Protein AF-A0A957UT60-F1 (afdb_monomer_lite)

Foldseek 3Di:
DAEAEDAEAQEPVNLVVQCVVPDQWHWDQDPNWIWTDHPHDIDTCDPLNHPVVVVVVVCVVVVHPYYNYD

Structure (mmCIF, N/CA/C/O backbone):
data_AF-A0A957UT60-F1
#
_entry.id   AF-A0A957UT60-F1
#
loop_
_atom_site.group_PDB
_atom_site.id
_atom_site.type_symbol
_atom_site.label_atom_id
_atom_site.label_alt_id
_atom_site.label_comp_id
_atom_site.label_asym_id
_atom_site.label_entity_id
_atom_site.label_seq_id
_atom_site.pdbx_PDB_ins_code
_atom_site.Cartn_x
_atom_site.Cartn_y
_atom_site.Cartn_z
_atom_site.occupancy
_atom_site.B_iso_or_equiv
_atom_site.auth_seq_id
_atom_site.auth_comp_id
_atom_site.auth_asym_id
_atom_site.auth_atom_id
_atom_site.pdbx_PDB_model_num
ATOM 1 N N . MET A 1 1 ? -15.066 4.363 18.708 1.00 91.00 1 MET A N 1
ATOM 2 C CA . MET A 1 1 ? -15.142 3.483 17.534 1.00 91.00 1 MET A CA 1
ATOM 3 C C . MET A 1 1 ? -15.077 4.328 16.278 1.00 91.00 1 MET A C 1
ATOM 5 O O . MET A 1 1 ? -16.096 4.850 15.838 1.00 91.00 1 MET A O 1
ATOM 9 N N . ILE A 1 2 ? -13.865 4.528 15.775 1.00 98.25 2 ILE A N 1
ATOM 10 C CA . ILE A 1 2 ? -13.544 5.176 14.509 1.00 98.25 2 ILE A CA 1
ATOM 11 C C . ILE A 1 2 ? -13.429 4.078 13.454 1.00 98.25 2 ILE A C 1
ATOM 13 O O . ILE A 1 2 ? -12.661 3.132 13.621 1.00 98.25 2 ILE A O 1
ATOM 17 N N . ILE A 1 3 ? -14.215 4.202 12.386 1.00 98.38 3 ILE A N 1
ATOM 18 C CA . ILE A 1 3 ? -14.210 3.268 11.259 1.00 98.38 3 ILE A CA 1
ATOM 19 C C . ILE A 1 3 ? -13.754 4.029 10.021 1.00 98.38 3 ILE A C 1
ATOM 21 O O . ILE A 1 3 ? -14.394 5.008 9.634 1.00 98.38 3 ILE A O 1
ATOM 25 N N . ASP A 1 4 ? -12.683 3.557 9.394 1.00 98.19 4 ASP A N 1
ATOM 26 C CA . ASP A 1 4 ? -12.257 3.999 8.070 1.00 98.19 4 ASP A CA 1
ATOM 27 C C . ASP A 1 4 ? -12.727 2.974 7.028 1.00 98.19 4 ASP A C 1
ATOM 29 O O . ASP A 1 4 ? -12.409 1.790 7.098 1.00 98.19 4 ASP A O 1
ATOM 33 N N . PHE A 1 5 ? -13.536 3.420 6.075 1.00 97.88 5 PHE A N 1
ATOM 34 C CA . PHE A 1 5 ? -14.106 2.577 5.023 1.00 97.88 5 PHE A CA 1
ATOM 35 C C . PHE A 1 5 ? -13.617 2.963 3.624 1.00 97.88 5 PHE A C 1
ATOM 37 O O . PHE A 1 5 ? -14.163 2.483 2.633 1.00 97.88 5 PHE A O 1
ATOM 44 N N . HIS A 1 6 ? -12.623 3.8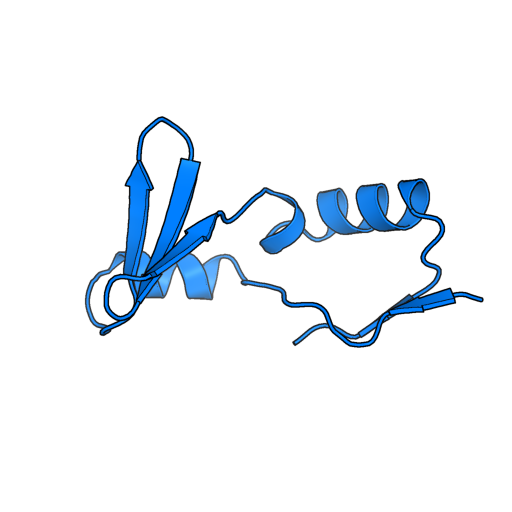48 3.530 1.00 97.31 6 HIS A N 1
ATOM 45 C CA . HIS A 1 6 ? -12.052 4.287 2.265 1.00 97.31 6 HIS A CA 1
ATOM 46 C C . HIS A 1 6 ? -10.535 4.165 2.329 1.00 97.31 6 HIS A C 1
ATOM 48 O O . HIS A 1 6 ? -9.804 5.151 2.410 1.00 97.31 6 HIS A O 1
ATOM 54 N N . ASN A 1 7 ? -10.065 2.922 2.257 1.00 95.19 7 ASN A N 1
ATOM 55 C CA . ASN A 1 7 ? -8.645 2.638 2.204 1.00 95.19 7 ASN A CA 1
ATOM 56 C C . ASN A 1 7 ? -8.332 1.477 1.257 1.00 95.19 7 ASN A C 1
ATOM 58 O O . ASN A 1 7 ? -9.175 0.607 1.017 1.00 95.19 7 ASN A O 1
ATOM 62 N N . HIS A 1 8 ? -7.106 1.468 0.738 1.00 95.31 8 HIS A N 1
ATOM 63 C CA . HIS A 1 8 ? -6.660 0.514 -0.269 1.00 95.31 8 HIS A CA 1
ATOM 64 C C . HIS A 1 8 ? -5.546 -0.382 0.263 1.00 95.31 8 HIS A C 1
ATOM 66 O O . HIS A 1 8 ? -4.641 0.080 0.968 1.00 95.31 8 HIS A O 1
ATOM 72 N N . PHE A 1 9 ? -5.601 -1.661 -0.100 1.00 96.69 9 PHE A N 1
ATOM 73 C CA . PHE A 1 9 ? -4.560 -2.636 0.194 1.00 96.69 9 PHE A CA 1
ATOM 74 C C . PHE A 1 9 ? -4.128 -3.342 -1.087 1.00 96.69 9 PHE A C 1
ATOM 76 O O . PHE A 1 9 ? -4.948 -3.825 -1.858 1.00 96.69 9 PHE A O 1
ATOM 83 N N . PHE A 1 10 ? -2.822 -3.434 -1.300 1.00 96.12 10 PHE A N 1
ATOM 84 C CA . PHE A 1 10 ? -2.207 -4.025 -2.478 1.00 96.12 10 PHE A CA 1
ATOM 85 C C . PHE A 1 10 ? -1.504 -5.324 -2.065 1.00 96.12 10 PHE A C 1
ATOM 87 O O . PHE A 1 10 ? -0.359 -5.287 -1.610 1.00 96.12 10 PHE A O 1
ATOM 94 N N . PRO A 1 11 ? -2.156 -6.496 -2.187 1.00 95.19 11 PRO A N 1
ATOM 95 C CA . PRO A 1 11 ? -1.554 -7.762 -1.789 1.00 95.19 11 PRO A CA 1
ATOM 96 C C . PRO A 1 11 ? -0.239 -8.015 -2.525 1.00 95.19 11 PRO A C 1
ATOM 98 O O . PRO A 1 11 ? -0.115 -7.714 -3.712 1.00 95.19 11 PRO A O 1
ATOM 101 N N . ARG A 1 12 ? 0.728 -8.656 -1.860 1.00 93.31 12 ARG A N 1
ATOM 102 C CA . ARG A 1 12 ? 2.028 -8.946 -2.482 1.00 93.31 12 ARG A CA 1
ATOM 103 C C . ARG A 1 12 ? 1.922 -9.683 -3.831 1.00 93.31 12 ARG A C 1
ATOM 105 O O . ARG A 1 12 ? 2.552 -9.216 -4.773 1.00 93.31 12 ARG A O 1
ATOM 112 N N . PRO A 1 13 ? 1.060 -10.710 -3.993 1.00 94.94 13 PRO A N 1
ATOM 113 C CA . PRO A 1 13 ? 0.880 -11.361 -5.292 1.00 94.94 13 PRO A CA 1
ATOM 114 C C . PRO A 1 13 ? 0.363 -10.429 -6.399 1.00 94.94 13 PRO A C 1
ATOM 116 O O . PRO A 1 13 ? 0.682 -10.634 -7.566 1.00 94.94 13 PRO A O 1
ATOM 119 N N . TYR A 1 14 ? -0.424 -9.405 -6.051 1.00 94.62 14 TYR A N 1
ATOM 120 C CA . TYR A 1 14 ? -0.889 -8.400 -7.009 1.00 94.62 14 TYR A CA 1
ATOM 121 C C . TYR A 1 14 ? 0.271 -7.509 -7.468 1.00 94.62 14 TYR A C 1
ATOM 123 O O . TYR A 1 14 ? 0.466 -7.319 -8.666 1.00 94.62 14 TYR A O 1
ATOM 131 N N . LEU A 1 15 ? 1.095 -7.034 -6.528 1.00 93.94 15 LEU A N 1
ATOM 132 C CA . LEU A 1 15 ? 2.292 -6.249 -6.843 1.00 93.94 15 LEU A CA 1
ATOM 133 C C . LEU A 1 15 ? 3.291 -7.043 -7.701 1.00 93.94 15 LEU A C 1
ATOM 135 O O . LEU A 1 15 ? 3.820 -6.509 -8.674 1.00 93.94 15 LEU A O 1
ATOM 139 N N . ASP A 1 16 ? 3.497 -8.325 -7.389 1.00 93.25 16 ASP A N 1
ATOM 140 C CA . ASP A 1 16 ? 4.375 -9.213 -8.158 1.00 93.25 16 ASP A CA 1
ATOM 141 C C . ASP A 1 16 ? 3.842 -9.435 -9.589 1.00 93.25 16 ASP A C 1
ATOM 143 O O . ASP A 1 16 ? 4.610 -9.451 -10.552 1.00 93.25 16 ASP A O 1
ATOM 147 N N . ALA A 1 17 ? 2.518 -9.546 -9.757 1.00 94.69 17 ALA A N 1
ATOM 148 C CA . ALA A 1 17 ? 1.894 -9.649 -11.075 1.00 94.69 17 ALA A CA 1
ATOM 149 C C . ALA A 1 17 ? 2.097 -8.374 -11.909 1.00 94.69 17 ALA A C 1
ATOM 151 O O . ALA A 1 17 ? 2.437 -8.467 -13.090 1.00 94.69 17 ALA A O 1
ATOM 152 N N . LEU A 1 18 ? 1.954 -7.188 -11.311 1.00 94.19 18 LEU A N 1
ATOM 153 C CA . LEU A 1 18 ? 2.222 -5.914 -11.991 1.00 94.19 18 LEU A CA 1
ATOM 154 C C . LEU A 1 18 ? 3.706 -5.731 -12.339 1.00 94.19 18 LEU A C 1
ATOM 156 O O . LEU A 1 18 ? 4.034 -5.134 -13.365 1.00 94.19 18 LEU A O 1
ATOM 160 N N . ALA A 1 19 ? 4.612 -6.280 -11.529 1.00 91.56 19 ALA A N 1
ATOM 161 C CA . ALA A 1 19 ? 6.047 -6.251 -11.801 1.00 91.56 19 ALA A CA 1
ATOM 162 C C . ALA A 1 19 ? 6.448 -7.072 -13.045 1.00 91.56 19 ALA A C 1
ATOM 164 O O . ALA A 1 19 ? 7.517 -6.842 -13.606 1.00 91.56 19 ALA A O 1
ATOM 165 N N . SER A 1 20 ? 5.592 -7.987 -13.523 1.00 90.25 20 SER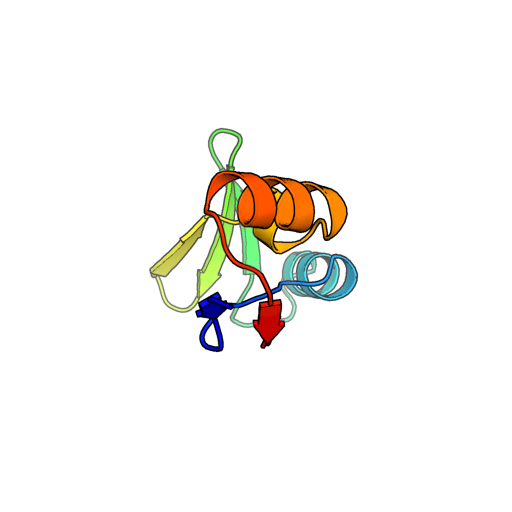 A N 1
ATOM 166 C CA . SER A 1 20 ? 5.833 -8.724 -14.775 1.00 90.25 20 SER A CA 1
ATOM 167 C C . SER A 1 20 ? 5.803 -7.839 -16.030 1.00 90.25 20 SER A C 1
ATOM 169 O O . SER A 1 20 ? 6.301 -8.253 -17.076 1.00 90.25 20 SER A O 1
ATOM 171 N N . GLY A 1 21 ? 5.205 -6.642 -15.945 1.00 86.31 21 GLY A N 1
ATOM 172 C CA . GLY A 1 21 ? 5.040 -5.725 -17.077 1.00 86.31 21 GLY A CA 1
ATOM 173 C C . GLY A 1 21 ? 3.976 -6.150 -18.096 1.00 86.31 21 GLY A C 1
ATOM 174 O O . GLY A 1 21 ? 3.887 -5.549 -19.162 1.00 86.31 21 GLY A O 1
ATOM 175 N N . ALA A 1 22 ? 3.166 -7.171 -17.794 1.00 89.75 22 ALA A N 1
ATOM 176 C CA . ALA A 1 22 ? 2.112 -7.672 -18.683 1.00 89.75 22 ALA A CA 1
ATOM 177 C C . ALA A 1 22 ? 0.832 -6.807 -18.710 1.00 89.75 22 ALA A C 1
ATOM 179 O O . ALA A 1 22 ? -0.112 -7.135 -19.428 1.00 89.75 22 ALA A O 1
ATOM 180 N N . TYR A 1 23 ? 0.785 -5.728 -17.927 1.00 91.44 23 TYR A N 1
ATOM 181 C CA . TYR A 1 23 ? -0.377 -4.859 -17.750 1.00 91.44 23 TYR A CA 1
ATOM 182 C C . TYR A 1 23 ? -0.006 -3.399 -18.025 1.00 91.44 23 TYR A C 1
ATOM 184 O O . TYR A 1 23 ? 1.167 -3.031 -17.996 1.00 91.44 23 TYR A O 1
ATOM 192 N N . GLU A 1 24 ? -1.013 -2.557 -18.264 1.00 92.19 24 GLU A N 1
ATOM 193 C CA . GLU A 1 24 ? -0.801 -1.110 -18.414 1.00 92.19 24 GLU A CA 1
ATOM 194 C C . GLU A 1 24 ? -0.317 -0.458 -17.113 1.00 92.19 24 GLU A C 1
ATOM 196 O O . GLU A 1 24 ? 0.484 0.475 -17.149 1.00 92.19 24 GLU A O 1
ATOM 201 N N . ALA A 1 25 ? -0.775 -0.971 -15.966 1.00 93.12 25 ALA A N 1
ATOM 202 C CA . ALA A 1 25 ? -0.190 -0.649 -14.674 1.00 93.12 25 ALA A CA 1
ATOM 203 C C . ALA A 1 25 ? 1.084 -1.472 -14.467 1.00 93.12 25 ALA A C 1
ATOM 205 O O . ALA A 1 25 ? 1.092 -2.682 -14.704 1.00 93.12 25 ALA A O 1
ATOM 206 N N . ASN A 1 26 ? 2.141 -0.850 -13.954 1.00 93.94 26 ASN A N 1
ATOM 207 C CA . ASN A 1 26 ? 3.354 -1.567 -13.583 1.00 93.94 26 ASN A CA 1
ATOM 208 C C . ASN A 1 26 ? 3.920 -1.097 -12.245 1.00 93.94 26 ASN A C 1
ATOM 210 O O . ASN A 1 26 ? 3.646 0.005 -11.774 1.00 93.94 26 ASN A O 1
ATOM 214 N N . VAL A 1 27 ? 4.715 -1.963 -11.621 1.00 94.62 27 VAL A N 1
ATOM 215 C CA . VAL A 1 27 ? 5.420 -1.651 -10.377 1.00 94.62 27 VAL A CA 1
ATOM 216 C C . VAL A 1 27 ? 6.903 -1.489 -10.680 1.00 94.62 27 VAL A C 1
ATOM 218 O O . VAL A 1 27 ? 7.506 -2.337 -11.336 1.00 94.62 27 VAL A O 1
ATOM 221 N N . GLN A 1 28 ? 7.485 -0.388 -10.217 1.00 90.12 28 GLN A N 1
ATOM 222 C CA . GLN A 1 28 ? 8.878 -0.023 -10.452 1.00 90.12 28 GLN A CA 1
ATOM 223 C C . GLN A 1 28 ? 9.540 0.363 -9.129 1.00 90.12 28 GLN A C 1
ATOM 225 O O . GLN A 1 28 ? 8.911 0.967 -8.264 1.00 90.12 28 GLN A O 1
ATOM 230 N N . GLN A 1 29 ? 10.819 0.028 -8.981 1.00 89.50 29 GLN A N 1
ATOM 231 C CA . GLN A 1 29 ? 11.667 0.564 -7.917 1.00 89.50 29 GLN A CA 1
ATOM 232 C C . GLN A 1 29 ? 12.374 1.809 -8.461 1.00 89.50 29 GLN A C 1
ATOM 234 O O . GLN A 1 29 ? 1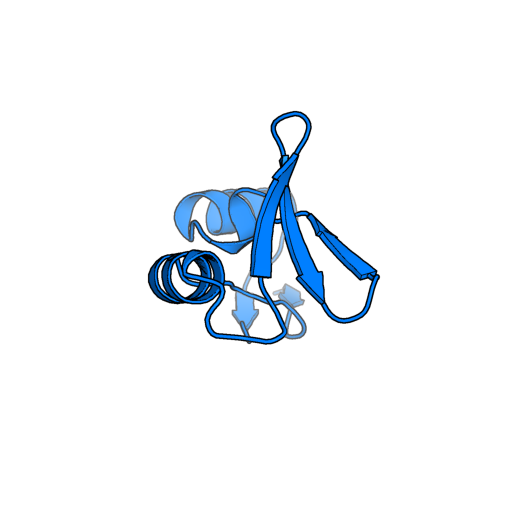3.103 1.707 -9.448 1.00 89.50 29 GLN A O 1
ATOM 239 N N . SER A 1 30 ? 12.173 2.969 -7.839 1.00 85.56 30 SER A N 1
ATOM 240 C CA . SER A 1 30 ? 12.847 4.224 -8.204 1.00 85.56 30 SER A CA 1
ATOM 241 C C . SER A 1 30 ? 13.278 4.948 -6.942 1.00 85.56 30 SER A C 1
ATOM 243 O O . SER A 1 30 ? 12.463 5.144 -6.051 1.00 85.56 30 SER A O 1
ATOM 245 N N . ASP A 1 31 ? 14.546 5.350 -6.861 1.00 86.62 31 ASP A N 1
ATOM 246 C CA . ASP A 1 31 ? 15.089 6.127 -5.732 1.00 86.62 31 ASP A CA 1
ATOM 247 C C . ASP A 1 31 ? 14.877 5.479 -4.347 1.00 86.62 31 ASP A C 1
ATOM 249 O O . ASP A 1 31 ? 14.816 6.159 -3.328 1.00 86.62 31 ASP A O 1
ATOM 253 N N . GLY A 1 32 ? 14.777 4.144 -4.304 1.00 85.94 32 GLY A N 1
ATOM 254 C CA . GLY A 1 32 ? 14.502 3.381 -3.080 1.00 85.94 32 GLY A CA 1
ATOM 255 C C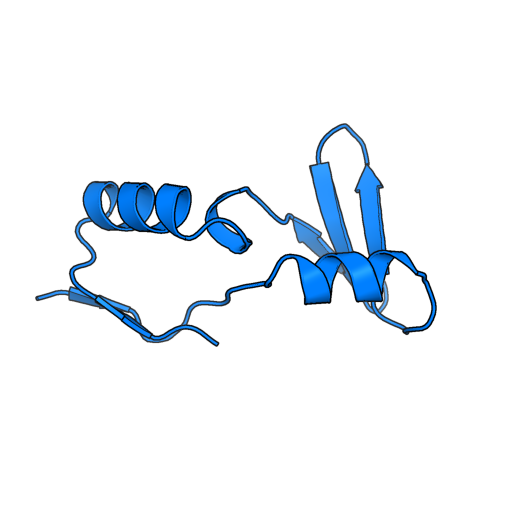 . GLY A 1 32 ? 13.017 3.264 -2.717 1.00 85.94 32 GLY A C 1
ATOM 256 O O . GLY A 1 32 ? 12.696 2.654 -1.700 1.00 85.94 32 GLY A O 1
ATOM 257 N N . GLU A 1 33 ? 12.119 3.803 -3.543 1.00 89.50 33 GLU A N 1
ATOM 258 C CA . GLU A 1 33 ? 10.672 3.726 -3.367 1.00 89.50 33 GLU A CA 1
ATOM 259 C C . GLU A 1 33 ? 10.040 2.720 -4.329 1.00 89.50 33 GLU A C 1
ATOM 261 O O . GLU A 1 33 ? 10.355 2.673 -5.524 1.00 89.50 33 GLU A O 1
ATOM 266 N N . LEU A 1 34 ? 9.063 1.973 -3.816 1.00 92.62 34 LEU A N 1
ATOM 267 C CA . LEU A 1 34 ? 8.183 1.160 -4.639 1.00 92.62 34 LEU A CA 1
ATOM 268 C C . LEU A 1 34 ? 7.075 2.050 -5.211 1.00 92.62 34 LEU A C 1
ATOM 270 O O . LEU A 1 34 ? 6.278 2.612 -4.462 1.00 92.62 34 LEU A O 1
ATOM 274 N N . ARG A 1 35 ? 7.005 2.176 -6.537 1.00 94.75 35 ARG A N 1
ATOM 275 C CA . ARG A 1 35 ? 5.999 2.988 -7.233 1.00 94.75 35 ARG A CA 1
ATOM 276 C C . ARG A 1 35 ? 5.108 2.109 -8.096 1.00 94.75 35 ARG A C 1
ATOM 278 O O . ARG A 1 35 ? 5.612 1.295 -8.865 1.00 94.75 35 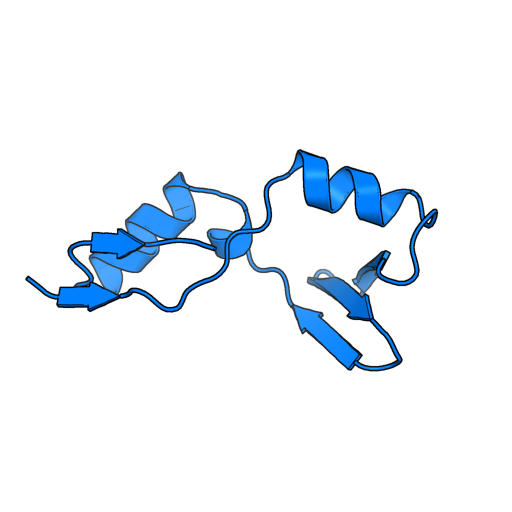ARG A O 1
ATOM 285 N N . MET A 1 36 ? 3.795 2.290 -7.992 1.00 94.38 36 MET A N 1
ATOM 286 C CA . MET A 1 36 ? 2.820 1.725 -8.927 1.00 94.38 36 MET A CA 1
ATOM 287 C C . MET A 1 36 ? 2.438 2.813 -9.927 1.00 94.38 36 MET A C 1
ATOM 289 O O . MET A 1 36 ? 1.813 3.796 -9.539 1.00 94.38 36 MET A O 1
ATOM 293 N N . VAL A 1 37 ? 2.831 2.649 -11.187 1.00 93.50 37 VAL A N 1
ATOM 294 C CA . VAL A 1 37 ? 2.656 3.638 -12.256 1.00 93.50 37 VAL A CA 1
ATOM 295 C C . VAL A 1 37 ? 1.503 3.211 -13.163 1.00 93.50 37 VAL A C 1
ATOM 297 O O . VAL A 1 37 ? 1.386 2.035 -13.509 1.00 93.50 37 VAL A O 1
ATOM 300 N N . LEU A 1 38 ? 0.666 4.166 -13.562 1.00 92.12 38 LEU A N 1
ATOM 301 C CA . LEU A 1 38 ? -0.413 3.982 -14.530 1.00 92.12 38 LEU A CA 1
ATOM 302 C C . LEU A 1 38 ? -0.647 5.295 -15.294 1.00 92.12 38 LEU A C 1
ATOM 304 O O . LEU A 1 38 ? -0.813 6.346 -14.689 1.00 92.12 38 LEU A O 1
ATOM 308 N N . HIS A 1 39 ? -0.666 5.242 -16.630 1.00 87.31 39 HIS A N 1
ATOM 309 C CA . HIS A 1 39 ? -0.969 6.385 -17.515 1.00 87.31 39 HIS A CA 1
ATOM 310 C C . HIS A 1 39 ? -0.218 7.701 -17.209 1.00 87.31 39 HIS A C 1
ATOM 312 O O . HIS A 1 39 ? -0.761 8.790 -17.383 1.00 87.31 39 HIS A O 1
ATOM 318 N N . GLY A 1 40 ? 1.050 7.615 -16.798 1.00 84.81 40 GLY A N 1
ATOM 319 C CA . GLY A 1 40 ? 1.880 8.791 -16.508 1.00 84.81 40 GLY A CA 1
ATOM 320 C C . GLY A 1 40 ? 1.704 9.377 -15.103 1.00 84.81 40 GLY A C 1
ATOM 321 O O . GLY A 1 40 ? 2.379 10.353 -14.788 1.00 84.81 40 GLY A O 1
ATOM 322 N N . ASP A 1 41 ? 0.861 8.769 -14.267 1.00 91.69 41 ASP A N 1
ATOM 323 C CA . ASP A 1 41 ? 0.753 9.038 -12.831 1.00 91.69 41 ASP A CA 1
ATOM 324 C C . ASP A 1 41 ? 1.275 7.841 -12.019 1.00 91.69 41 ASP A C 1
ATOM 326 O O . ASP A 1 41 ? 1.468 6.745 -12.562 1.00 91.69 41 ASP A O 1
ATOM 330 N N . TYR A 1 42 ? 1.537 8.031 -10.727 1.00 93.06 42 TYR A N 1
ATOM 331 C CA . TYR A 1 42 ? 1.988 6.956 -9.853 1.00 93.06 42 TYR A CA 1
ATOM 332 C C . TYR A 1 42 ? 1.573 7.128 -8.393 1.00 93.06 42 TYR A C 1
ATOM 334 O O . TYR A 1 42 ? 1.506 8.227 -7.856 1.00 93.06 42 TYR A O 1
ATOM 342 N N . ASN A 1 43 ? 1.395 5.992 -7.722 1.00 92.31 43 ASN A N 1
ATOM 343 C CA . ASN A 1 43 ? 1.284 5.917 -6.270 1.00 92.31 43 ASN A CA 1
ATOM 344 C C . ASN A 1 43 ? 2.597 5.416 -5.667 1.00 92.31 43 ASN A C 1
ATOM 346 O O . ASN A 1 43 ? 3.211 4.486 -6.197 1.00 92.31 43 ASN A O 1
ATOM 350 N N . ILE A 1 44 ? 2.998 5.990 -4.532 1.00 94.38 44 ILE A N 1
ATOM 351 C CA . ILE A 1 44 ? 4.079 5.448 -3.701 1.00 94.38 44 ILE A CA 1
ATOM 352 C C . ILE A 1 44 ? 3.486 4.367 -2.799 1.00 94.38 44 ILE A C 1
ATOM 354 O O . ILE A 1 44 ? 2.603 4.622 -1.980 1.00 94.38 44 ILE A O 1
ATOM 358 N N . ILE A 1 45 ? 3.987 3.147 -2.946 1.00 95.12 45 ILE A N 1
ATOM 359 C CA . ILE A 1 45 ? 3.550 1.984 -2.187 1.00 95.12 45 ILE A CA 1
ATOM 360 C C . ILE A 1 45 ? 4.450 1.842 -0.955 1.00 95.12 45 ILE A C 1
ATOM 362 O O . ILE A 1 45 ? 5.502 1.209 -1.004 1.00 95.12 45 ILE A O 1
ATOM 366 N N . VAL A 1 46 ? 4.034 2.459 0.153 1.00 94.62 46 VAL A N 1
ATOM 367 C CA . VAL A 1 46 ? 4.668 2.265 1.475 1.00 94.62 46 VAL A CA 1
ATOM 368 C C . VAL A 1 46 ? 4.296 0.919 2.111 1.00 94.62 46 VAL A C 1
ATOM 370 O O . VAL A 1 46 ? 3.423 0.210 1.619 1.00 94.62 46 VAL A O 1
ATOM 373 N N . GLU A 1 47 ? 4.951 0.541 3.205 1.00 95.38 47 GLU A N 1
ATOM 374 C CA . GLU A 1 47 ? 4.834 -0.800 3.786 1.00 95.38 47 GLU A CA 1
ATOM 375 C C . GLU A 1 47 ? 3.393 -1.167 4.201 1.00 95.38 47 GLU A C 1
ATOM 377 O O . GLU A 1 47 ? 2.917 -2.274 3.935 1.00 95.38 47 GLU A O 1
ATOM 382 N N . GLU A 1 48 ? 2.649 -0.223 4.772 1.00 96.56 48 GLU A N 1
ATOM 383 C CA . GLU A 1 48 ? 1.265 -0.385 5.233 1.00 96.56 48 GLU A CA 1
ATOM 384 C C . GLU A 1 48 ? 0.289 -0.688 4.087 1.00 96.56 48 GLU A C 1
ATOM 386 O O . GLU A 1 48 ? -0.807 -1.216 4.303 1.00 96.56 48 GLU A O 1
ATOM 391 N N . HIS A 1 49 ? 0.671 -0.390 2.845 1.00 96.88 49 HIS A N 1
ATOM 392 C CA . HIS A 1 49 ? -0.123 -0.717 1.667 1.00 96.88 49 HIS A CA 1
ATOM 393 C C . HIS A 1 49 ? -0.149 -2.212 1.357 1.00 96.88 49 HIS A C 1
ATOM 395 O O . HIS A 1 49 ? -1.076 -2.648 0.687 1.00 96.88 49 HIS A O 1
ATOM 401 N N . HIS A 1 50 ? 0.817 -3.003 1.830 1.00 95.69 50 HIS A N 1
ATOM 402 C CA . HIS A 1 50 ? 0.901 -4.430 1.497 1.00 95.69 50 HIS A CA 1
ATOM 403 C C . HIS A 1 50 ? 1.269 -5.340 2.680 1.00 95.69 50 HIS A C 1
ATOM 405 O O . HIS A 1 50 ? 1.333 -6.562 2.522 1.00 95.69 50 HIS A O 1
ATOM 411 N N . ASN A 1 51 ? 1.537 -4.779 3.862 1.00 97.06 51 ASN A N 1
ATOM 412 C CA . ASN A 1 51 ? 1.839 -5.505 5.092 1.00 97.06 51 ASN A CA 1
ATOM 413 C C . ASN A 1 51 ? 0.746 -5.242 6.141 1.00 97.06 51 ASN A C 1
ATOM 415 O O . ASN A 1 51 ? 0.638 -4.146 6.692 1.00 97.06 51 ASN A O 1
ATOM 419 N N . ALA A 1 52 ? -0.055 -6.267 6.445 1.00 96.31 52 ALA A N 1
ATOM 420 C CA . ALA A 1 52 ? -1.158 -6.158 7.400 1.00 96.31 52 ALA A CA 1
ATOM 421 C C . ALA A 1 52 ? -0.693 -5.841 8.833 1.00 96.31 52 ALA A C 1
ATOM 423 O O . ALA A 1 52 ? -1.403 -5.150 9.557 1.00 96.31 52 ALA A O 1
ATOM 424 N N . ALA A 1 53 ? 0.494 -6.304 9.242 1.00 97.88 53 ALA A N 1
ATOM 425 C CA . ALA A 1 53 ? 1.025 -6.028 10.577 1.00 97.88 53 ALA A CA 1
ATOM 426 C C . ALA A 1 53 ? 1.471 -4.565 10.713 1.00 97.88 53 ALA A C 1
ATOM 428 O O . ALA A 1 53 ? 1.121 -3.909 11.692 1.00 97.88 53 ALA A O 1
ATOM 429 N N . ALA A 1 54 ? 2.182 -4.040 9.708 1.00 97.81 54 ALA A N 1
ATOM 430 C CA . ALA A 1 54 ? 2.554 -2.625 9.663 1.00 97.81 54 ALA A CA 1
ATOM 431 C C . ALA A 1 54 ? 1.305 -1.729 9.646 1.00 97.81 54 ALA A C 1
ATOM 433 O O . ALA A 1 54 ? 1.211 -0.770 10.408 1.00 97.81 54 ALA A O 1
ATOM 434 N N . ARG A 1 55 ? 0.291 -2.105 8.854 1.00 97.81 55 ARG A N 1
ATOM 435 C CA . ARG A 1 55 ? -1.002 -1.414 8.833 1.00 97.81 55 ARG A CA 1
ATOM 436 C C . ARG A 1 55 ? -1.701 -1.420 10.187 1.00 97.81 55 ARG A C 1
ATOM 438 O O . ARG A 1 55 ? -2.173 -0.370 10.602 1.00 97.81 55 ARG A O 1
ATOM 445 N N . ALA A 1 56 ? -1.770 -2.561 10.871 1.00 98.12 56 ALA A N 1
ATOM 446 C CA . ALA A 1 56 ? -2.400 -2.640 12.188 1.00 98.12 56 ALA A CA 1
ATOM 447 C C . ALA A 1 56 ? -1.718 -1.691 13.190 1.00 98.12 56 ALA A C 1
ATOM 449 O O . ALA A 1 56 ? -2.397 -0.937 13.877 1.00 98.12 56 ALA A O 1
ATOM 450 N N . ALA A 1 57 ? -0.382 -1.635 13.186 1.00 98.50 57 ALA A N 1
ATOM 451 C CA . ALA A 1 57 ? 0.364 -0.687 14.013 1.00 98.50 57 ALA A CA 1
ATOM 452 C C . ALA A 1 57 ? 0.074 0.784 13.643 1.00 98.50 57 ALA A C 1
ATOM 454 O O . ALA A 1 57 ? -0.049 1.634 14.525 1.00 98.50 57 ALA A O 1
ATOM 455 N N . ALA A 1 58 ? -0.071 1.095 12.351 1.00 98.12 58 ALA A N 1
ATOM 456 C CA . ALA A 1 58 ? -0.455 2.429 11.893 1.00 98.12 58 ALA A CA 1
ATOM 457 C C . ALA A 1 58 ? -1.902 2.792 12.282 1.00 98.12 58 ALA A C 1
ATOM 459 O O . ALA A 1 58 ? -2.164 3.936 12.654 1.00 98.12 58 ALA A O 1
ATOM 460 N N . MET A 1 59 ? -2.832 1.829 12.249 1.00 98.44 59 MET A N 1
ATOM 461 C CA . MET A 1 59 ? -4.206 2.005 12.732 1.00 98.44 59 MET A CA 1
ATOM 462 C C . MET A 1 59 ? -4.232 2.317 14.232 1.00 98.44 59 MET A C 1
ATOM 464 O O . MET A 1 59 ? -4.893 3.276 14.630 1.00 98.44 59 MET A O 1
ATOM 468 N N . ASP A 1 60 ? -3.458 1.581 15.040 1.00 98.56 60 ASP A N 1
ATOM 469 C CA . ASP A 1 60 ? -3.318 1.830 16.480 1.00 98.56 60 ASP A CA 1
ATOM 470 C C . ASP A 1 60 ? -2.777 3.243 16.751 1.00 98.56 60 ASP A C 1
ATOM 472 O O . ASP A 1 60 ? -3.326 3.982 17.570 1.00 98.56 60 ASP A O 1
ATOM 476 N N . ALA A 1 61 ? -1.735 3.656 16.021 1.00 98.38 61 ALA A N 1
ATOM 477 C CA . ALA A 1 61 ? -1.141 4.987 16.149 1.00 98.38 61 ALA A CA 1
ATOM 478 C C . ALA A 1 61 ? -2.102 6.119 15.733 1.00 98.38 61 ALA A C 1
ATOM 480 O O . ALA A 1 61 ? -2.059 7.209 16.306 1.00 98.38 61 ALA A O 1
ATOM 481 N N . ALA A 1 62 ? -2.970 5.865 14.752 1.00 97.81 62 ALA A N 1
ATOM 482 C CA . ALA A 1 62 ? -3.965 6.816 14.262 1.00 97.81 62 ALA A CA 1
ATOM 483 C C . ALA A 1 62 ? -5.280 6.809 15.067 1.00 97.81 62 ALA A C 1
ATOM 485 O O . ALA A 1 62 ? -6.130 7.674 14.850 1.00 97.81 62 ALA A O 1
ATOM 48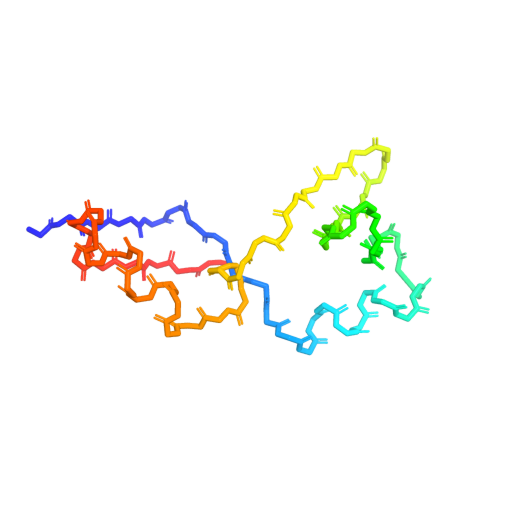6 N N . GLY A 1 63 ? -5.470 5.851 15.982 1.00 98.44 63 GLY A N 1
ATOM 487 C CA . GLY A 1 63 ? -6.717 5.677 16.730 1.00 98.44 63 GLY A CA 1
ATOM 488 C C . GLY A 1 63 ? -7.881 5.157 15.879 1.00 98.44 63 GLY A C 1
ATOM 489 O O . GLY A 1 63 ? -9.034 5.475 16.164 1.00 98.44 63 GLY A O 1
ATOM 490 N N . VAL A 1 64 ? -7.601 4.394 14.817 1.00 98.62 64 VAL A N 1
ATOM 491 C CA . VAL A 1 64 ? -8.620 3.794 13.943 1.00 98.62 64 VAL A CA 1
ATOM 492 C C . VAL A 1 64 ? -8.959 2.392 14.444 1.00 98.62 64 VAL A C 1
ATOM 494 O O . VAL A 1 64 ? -8.146 1.479 14.352 1.00 98.62 64 VAL A O 1
ATOM 497 N N . ASP A 1 65 ? -10.184 2.208 14.939 1.00 98.56 65 ASP A N 1
ATOM 498 C CA . ASP A 1 65 ? -10.627 0.949 15.554 1.00 98.56 65 ASP A CA 1
ATOM 499 C C . ASP A 1 65 ? -10.943 -0.146 14.515 1.00 98.56 65 ASP A C 1
ATOM 501 O O . ASP A 1 65 ? -10.880 -1.339 14.813 1.00 98.56 65 ASP A O 1
ATOM 505 N N . MET A 1 66 ? -11.326 0.240 13.294 1.00 98.25 66 MET A N 1
ATOM 506 C CA . MET A 1 66 ? -11.643 -0.688 12.207 1.00 98.25 66 MET A CA 1
ATOM 507 C C . MET A 1 66 ? -11.353 -0.058 10.844 1.00 98.25 66 MET A C 1
ATOM 509 O O . MET A 1 66 ? -11.716 1.094 10.605 1.00 98.25 66 MET A O 1
ATOM 513 N N . GLN A 1 67 ? -10.772 -0.846 9.936 1.00 98.19 67 GLN A N 1
ATOM 514 C CA . GLN A 1 67 ? -10.667 -0.509 8.518 1.00 98.19 67 GLN A CA 1
ATOM 515 C C . GLN A 1 67 ? -11.404 -1.524 7.645 1.00 98.19 67 GLN A C 1
ATOM 517 O O . GLN A 1 67 ? -11.237 -2.732 7.816 1.00 98.19 67 GLN A O 1
ATOM 522 N N . VAL A 1 68 ? -12.174 -1.029 6.678 1.00 97.75 68 VAL A N 1
ATOM 523 C CA . VAL A 1 68 ? -12.683 -1.820 5.552 1.00 97.75 68 VAL A CA 1
ATOM 524 C C . VAL A 1 68 ? -11.802 -1.514 4.345 1.00 97.75 68 VAL A C 1
ATOM 526 O O . VAL A 1 68 ? -11.715 -0.367 3.914 1.00 97.75 68 VAL A O 1
ATOM 529 N N . LEU A 1 69 ? -11.116 -2.540 3.842 1.00 96.88 69 LEU A N 1
ATOM 530 C CA . LEU A 1 69 ? -10.123 -2.414 2.776 1.00 96.88 69 LEU A CA 1
ATOM 531 C C . LEU A 1 69 ? -10.734 -2.723 1.407 1.00 96.88 69 LEU A C 1
ATOM 533 O O . LEU A 1 69 ? -11.640 -3.554 1.298 1.00 96.88 69 LEU A O 1
ATOM 537 N N . SER A 1 70 ? -10.184 -2.076 0.381 1.00 93.88 70 SER A N 1
ATOM 538 C CA . SER A 1 70 ? -10.471 -2.304 -1.039 1.00 93.88 70 SER A CA 1
ATOM 539 C C . SER A 1 70 ? -9.212 -2.568 -1.853 1.00 93.88 70 SER A C 1
ATOM 541 O O . SER A 1 70 ? -8.120 -2.144 -1.405 1.00 93.88 70 SER A O 1
#

Sequence (70 aa):
MIIDFHNHFFPRPYLDALASGAYEANVQQSDGELRMVLHGDYNIIVEEHHNAAARAAAMDAAGVDMQVLS

pLDDT: mean 94.42, std 3.63, range [84.81, 98.62]

Secondary structure (DSSP, 8-state):
--EEEEE----HHHHHHHHTT-SSSEEEEETTEEEEEETTEEEE--GGGT-HHHHHHHHHHHT-SEEEE-

Radius of gyration: 13.6 Å; chains: 1; bounding box: 30×20×36 Å